Protein AF-A0A0H3DL62-F1 (afdb_monomer_lite)

Radius of gyration: 13.91 Å; chains: 1; bounding box: 30×28×29 Å

Foldseek 3Di:
DDDDDDPVRVVVLVVQCVVPVDDSVVSVVVVVVVVVVQVVQVVVVHWDWDQDPVRDIDTDDDD

pLDDT: mean 93.87, std 6.19, range [60.59, 98.31]

Structure (mmCIF, N/CA/C/O backbone):
data_AF-A0A0H3DL62-F1
#
_entry.id   AF-A0A0H3DL62-F1
#
loop_
_atom_site.group_PDB
_atom_site.id
_atom_site.type_symbol
_atom_site.label_atom_id
_atom_site.label_alt_id
_atom_site.label_comp_id
_atom_site.label_asym_id
_atom_site.label_entity_id
_atom_site.label_seq_id
_atom_site.pdbx_PDB_ins_code
_atom_site.Cartn_x
_atom_site.Cartn_y
_atom_site.Cartn_z
_atom_site.occupancy
_atom_site.B_iso_or_equiv
_atom_site.auth_seq_id
_atom_site.auth_comp_id
_atom_site.auth_asym_id
_atom_site.auth_atom_id
_atom_site.pdbx_PDB_model_num
ATOM 1 N N . MET A 1 1 ? 16.727 -12.862 -9.103 1.00 76.12 1 MET A N 1
ATOM 2 C CA . MET A 1 1 ? 15.268 -13.028 -9.275 1.00 76.12 1 MET A CA 1
ATOM 3 C C . MET A 1 1 ? 14.758 -11.851 -10.086 1.00 7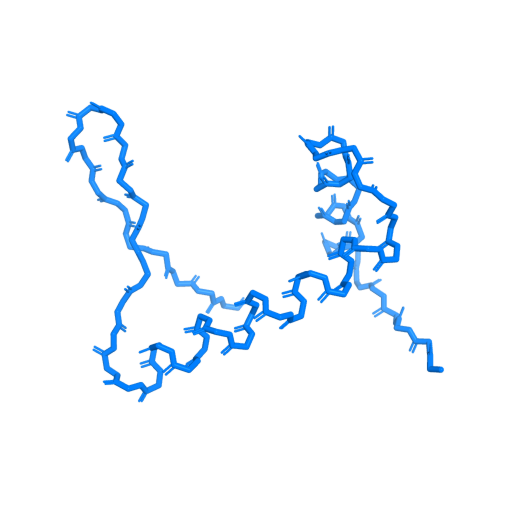6.12 1 MET A C 1
ATOM 5 O O . MET A 1 1 ? 15.146 -10.732 -9.781 1.00 76.12 1 MET A O 1
ATOM 9 N N . THR A 1 2 ? 13.952 -12.089 -11.115 1.00 81.81 2 THR A N 1
ATOM 10 C CA . THR A 1 2 ? 13.290 -11.046 -11.912 1.00 81.81 2 THR A CA 1
ATOM 11 C C . THR A 1 2 ? 11.785 -11.124 -11.674 1.00 81.81 2 THR A C 1
ATOM 13 O O . THR A 1 2 ? 11.234 -12.218 -11.579 1.00 81.81 2 THR A O 1
ATOM 16 N N . VAL A 1 3 ? 11.127 -9.970 -11.538 1.00 84.50 3 VAL A N 1
ATOM 17 C CA . VAL A 1 3 ? 9.676 -9.881 -11.322 1.00 84.50 3 VAL A CA 1
ATOM 18 C C . VAL A 1 3 ? 9.052 -9.243 -12.552 1.00 84.50 3 VAL A C 1
ATOM 20 O O . VAL A 1 3 ? 9.409 -8.127 -12.924 1.00 84.50 3 VAL A O 1
ATOM 23 N N . ASN A 1 4 ? 8.117 -9.950 -13.180 1.00 92.88 4 ASN A N 1
ATOM 24 C CA . ASN A 1 4 ? 7.366 -9.420 -14.310 1.00 92.88 4 ASN A CA 1
ATOM 25 C C . ASN A 1 4 ? 6.110 -8.721 -13.791 1.00 92.88 4 ASN A C 1
ATOM 27 O O . ASN A 1 4 ? 5.245 -9.353 -13.185 1.00 92.88 4 ASN A O 1
ATOM 31 N N . LEU A 1 5 ? 6.012 -7.413 -14.023 1.00 93.88 5 LEU A N 1
ATOM 32 C CA . LEU A 1 5 ? 4.871 -6.614 -13.590 1.00 93.88 5 LEU A CA 1
ATOM 33 C C . LEU A 1 5 ? 3.812 -6.558 -14.689 1.00 93.88 5 LEU A C 1
ATOM 35 O O . LEU A 1 5 ? 4.093 -6.180 -15.825 1.00 93.88 5 LEU A O 1
ATOM 39 N N . VAL A 1 6 ? 2.564 -6.863 -14.330 1.00 96.06 6 VAL A N 1
ATOM 40 C CA . VAL A 1 6 ? 1.417 -6.549 -15.190 1.00 96.06 6 VAL A CA 1
ATOM 41 C C . VAL A 1 6 ? 1.294 -5.025 -15.367 1.00 96.06 6 VAL A C 1
ATOM 43 O O . VAL A 1 6 ? 1.716 -4.274 -14.480 1.00 96.06 6 VAL A O 1
ATOM 46 N N . PRO A 1 7 ? 0.664 -4.518 -16.446 1.00 97.12 7 PRO A N 1
ATOM 47 C CA . PRO A 1 7 ? 0.619 -3.079 -16.724 1.00 97.12 7 PRO A CA 1
ATOM 48 C C . PRO A 1 7 ? 0.086 -2.218 -15.568 1.00 97.12 7 PRO A C 1
ATOM 50 O O . PRO A 1 7 ? 0.573 -1.113 -15.339 1.00 97.12 7 PRO A O 1
ATOM 53 N N . ARG A 1 8 ? -0.896 -2.723 -14.806 1.00 94.56 8 ARG A N 1
ATOM 54 C CA . ARG A 1 8 ? -1.430 -2.028 -13.621 1.00 94.56 8 ARG A CA 1
ATOM 55 C C . ARG A 1 8 ? -0.386 -1.909 -12.506 1.00 94.56 8 ARG A C 1
ATOM 57 O O . ARG A 1 8 ? -0.260 -0.836 -11.928 1.00 94.56 8 ARG A O 1
ATOM 64 N N . ALA A 1 9 ? 0.372 -2.973 -12.243 1.00 94.88 9 ALA A N 1
ATOM 65 C CA . ALA A 1 9 ? 1.429 -2.977 -11.237 1.00 94.88 9 ALA A CA 1
ATOM 66 C C . ALA A 1 9 ? 2.606 -2.081 -11.651 1.00 94.88 9 ALA A C 1
ATOM 68 O O . ALA A 1 9 ? 3.140 -1.363 -10.815 1.00 94.88 9 ALA A O 1
ATOM 69 N N . SER A 1 10 ? 2.951 -2.040 -12.945 1.00 96.62 10 SER A N 1
ATOM 70 C CA . SER A 1 10 ? 3.972 -1.111 -13.450 1.00 96.62 10 SER A CA 1
ATOM 71 C C . SER A 1 10 ? 3.582 0.349 -13.213 1.00 96.62 10 SER A C 1
ATOM 73 O O . SER A 1 10 ? 4.386 1.119 -12.702 1.00 96.62 10 SER A O 1
ATOM 75 N N . ARG A 1 11 ? 2.332 0.729 -13.516 1.00 97.50 11 ARG A N 1
ATOM 76 C CA . ARG A 1 11 ? 1.847 2.096 -13.256 1.00 97.50 11 ARG A CA 1
ATOM 77 C C . ARG A 1 11 ? 1.804 2.428 -11.765 1.00 97.50 11 ARG A C 1
ATOM 79 O O . ARG A 1 11 ? 2.114 3.551 -11.385 1.00 97.50 11 ARG A O 1
ATOM 86 N N . ALA A 1 12 ? 1.425 1.463 -10.928 1.00 96.50 12 ALA A N 1
ATOM 87 C CA . ALA A 1 12 ? 1.443 1.636 -9.479 1.00 96.50 12 ALA A CA 1
ATOM 88 C C . ALA A 1 12 ? 2.872 1.846 -8.952 1.00 96.50 12 ALA A C 1
ATOM 90 O O . ALA A 1 12 ? 3.076 2.717 -8.112 1.00 96.50 12 ALA A O 1
ATOM 91 N N . LEU A 1 13 ? 3.854 1.111 -9.487 1.00 97.06 13 LEU A N 1
ATOM 92 C CA . LEU A 1 13 ? 5.270 1.302 -9.172 1.00 97.06 13 LEU A CA 1
ATOM 93 C C . LEU A 1 13 ? 5.741 2.708 -9.557 1.00 97.06 13 LEU A C 1
ATOM 95 O O . LEU A 1 13 ? 6.319 3.394 -8.721 1.00 97.06 13 LEU A O 1
ATOM 99 N N . ASP A 1 14 ? 5.460 3.156 -10.782 1.00 97.88 14 ASP A N 1
ATOM 100 C CA . ASP A 1 14 ? 5.866 4.494 -11.230 1.00 97.88 14 ASP A CA 1
ATOM 101 C C . ASP A 1 14 ? 5.226 5.594 -10.362 1.00 97.88 14 ASP A C 1
ATOM 103 O O . ASP A 1 14 ? 5.909 6.530 -9.948 1.00 97.88 14 ASP A O 1
ATOM 107 N N . ARG A 1 15 ? 3.946 5.444 -9.992 1.00 98.06 15 ARG A N 1
ATOM 108 C CA . ARG A 1 15 ? 3.266 6.388 -9.094 1.00 98.06 15 ARG A CA 1
ATOM 109 C C . ARG A 1 15 ? 3.852 6.386 -7.681 1.00 98.06 15 ARG A C 1
ATOM 111 O O . ARG A 1 15 ? 3.977 7.443 -7.071 1.00 98.06 15 ARG A O 1
ATOM 118 N N . ALA A 1 16 ? 4.186 5.218 -7.141 1.00 97.62 16 ALA A N 1
ATOM 119 C CA . ALA A 1 16 ? 4.780 5.113 -5.814 1.00 97.62 16 ALA A CA 1
ATOM 120 C C . ALA A 1 16 ? 6.180 5.744 -5.774 1.00 97.62 16 ALA A C 1
ATOM 122 O O . ALA A 1 16 ? 6.479 6.478 -4.836 1.00 97.62 16 ALA A O 1
ATOM 123 N N . VAL A 1 17 ? 6.993 5.537 -6.813 1.00 98.25 17 VAL A N 1
ATOM 124 C CA . VAL A 1 17 ? 8.290 6.214 -6.982 1.00 98.25 17 VAL A CA 1
ATOM 125 C C . VAL A 1 17 ? 8.109 7.730 -7.027 1.00 98.25 17 VAL A C 1
ATOM 127 O O . VAL A 1 17 ? 8.798 8.446 -6.310 1.00 98.25 17 VAL A O 1
ATOM 130 N N . GLU A 1 18 ? 7.148 8.231 -7.805 1.00 98.31 18 GLU A N 1
ATOM 131 C CA . GLU A 1 18 ? 6.863 9.670 -7.893 1.00 98.31 18 GLU A CA 1
ATOM 132 C C . GLU A 1 18 ? 6.448 10.271 -6.538 1.00 98.31 18 GLU A C 1
ATOM 134 O O . GLU A 1 18 ? 6.885 11.361 -6.179 1.00 98.31 18 GLU A O 1
ATOM 139 N N . LEU A 1 19 ? 5.617 9.558 -5.773 1.00 97.81 19 LEU A N 1
ATOM 140 C CA . LEU A 1 19 ? 5.115 10.018 -4.476 1.00 97.81 19 LEU A CA 1
ATOM 141 C C . LEU A 1 19 ? 6.163 9.986 -3.360 1.00 97.81 19 LEU A C 1
ATOM 143 O O . LEU A 1 19 ? 6.079 10.782 -2.429 1.00 97.81 19 LEU A O 1
ATOM 147 N N . THR A 1 20 ? 7.094 9.034 -3.412 1.00 96.94 20 THR A N 1
ATOM 148 C CA . THR A 1 20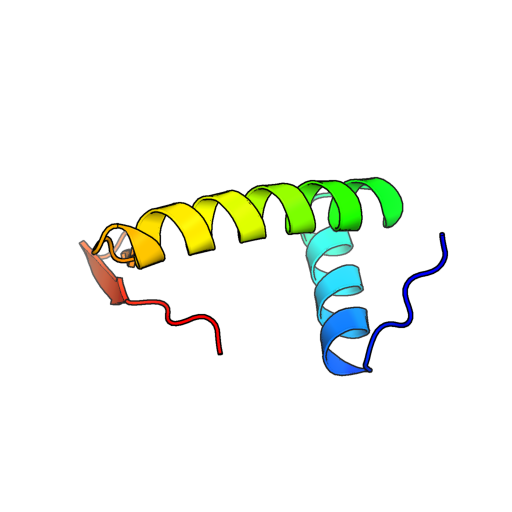 ? 8.028 8.759 -2.306 1.00 96.94 20 THR A CA 1
ATOM 149 C C . THR A 1 20 ? 9.447 9.243 -2.578 1.00 96.94 20 THR A C 1
ATOM 151 O O . THR A 1 20 ? 10.186 9.499 -1.632 1.00 96.94 20 THR A O 1
ATOM 154 N N . GLY A 1 21 ? 9.839 9.366 -3.849 1.00 97.69 21 GLY A N 1
ATOM 155 C CA . GLY A 1 21 ? 11.227 9.582 -4.257 1.00 97.69 21 GLY A CA 1
ATOM 1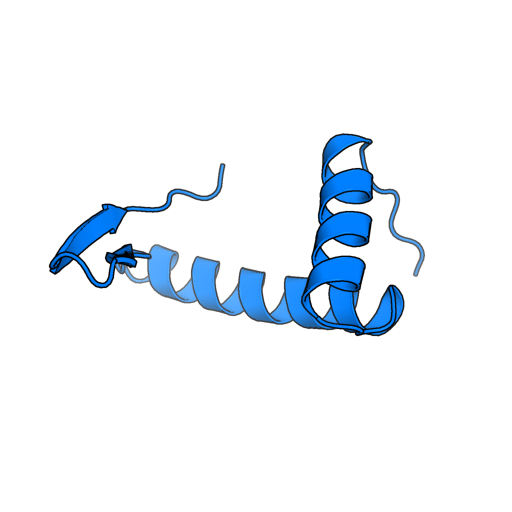56 C C . GLY A 1 21 ? 12.120 8.340 -4.134 1.00 97.69 21 GLY A C 1
ATOM 157 O O . GLY A 1 21 ? 13.317 8.436 -4.402 1.00 97.69 21 GLY A O 1
ATOM 158 N N . ASP A 1 22 ? 11.568 7.186 -3.745 1.00 97.94 22 ASP A N 1
ATOM 159 C CA . ASP A 1 22 ? 12.316 5.933 -3.622 1.00 97.94 22 ASP A CA 1
ATOM 160 C C . ASP A 1 22 ? 12.752 5.403 -5.003 1.00 97.94 22 ASP A C 1
ATOM 162 O O . ASP A 1 22 ? 12.113 5.650 -6.029 1.00 97.94 22 ASP A O 1
ATOM 166 N N . SER A 1 23 ? 13.827 4.608 -5.049 1.00 98.06 23 SER A N 1
ATOM 167 C CA . SER A 1 23 ? 14.182 3.879 -6.271 1.00 98.06 23 SER A CA 1
ATOM 168 C C . SER A 1 23 ? 13.153 2.780 -6.568 1.00 98.06 23 SER A C 1
ATOM 170 O O . SER A 1 23 ? 12.542 2.232 -5.654 1.00 98.06 23 SER A O 1
ATOM 172 N N . LYS A 1 24 ? 13.010 2.360 -7.837 1.00 95.81 24 LYS A N 1
ATOM 173 C CA . LYS A 1 24 ? 12.109 1.242 -8.202 1.00 95.81 24 LYS A CA 1
ATOM 174 C C . LYS A 1 24 ? 12.382 -0.026 -7.384 1.00 95.81 24 LYS A C 1
ATOM 176 O O . LYS A 1 24 ? 11.446 -0.722 -6.996 1.00 95.81 24 LYS A O 1
ATOM 181 N N . THR A 1 25 ? 13.655 -0.317 -7.121 1.00 95.62 25 THR A N 1
ATOM 182 C CA . THR A 1 25 ? 14.073 -1.466 -6.310 1.00 95.62 25 THR A CA 1
ATOM 183 C C . THR A 1 25 ? 13.608 -1.319 -4.864 1.00 95.62 25 THR A C 1
ATOM 185 O O . THR A 1 25 ? 13.019 -2.252 -4.318 1.00 95.62 25 THR A O 1
ATOM 188 N N . ASP A 1 26 ? 13.814 -0.148 -4.259 1.00 96.81 26 ASP A N 1
ATOM 189 C CA . ASP A 1 26 ? 13.397 0.113 -2.878 1.00 96.81 26 ASP A CA 1
ATOM 190 C C . ASP A 1 26 ? 11.876 0.094 -2.744 1.00 96.81 26 ASP A C 1
ATOM 192 O O . ASP A 1 26 ? 11.349 -0.523 -1.819 1.00 96.81 26 ASP A O 1
ATOM 196 N N . THR A 1 27 ? 11.160 0.671 -3.713 1.00 97.19 27 THR A N 1
ATOM 197 C CA . THR A 1 27 ? 9.698 0.634 -3.765 1.00 97.19 27 THR A CA 1
ATOM 198 C C . THR A 1 27 ? 9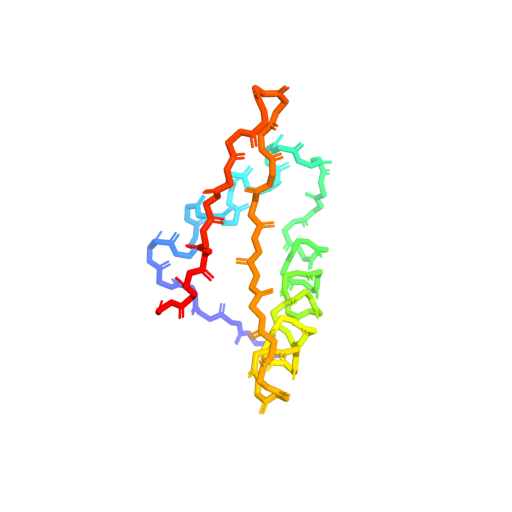.169 -0.798 -3.833 1.00 97.19 27 THR A C 1
ATOM 200 O O . THR A 1 27 ? 8.259 -1.133 -3.079 1.00 97.19 27 THR A O 1
ATOM 203 N N . ILE A 1 28 ? 9.734 -1.669 -4.682 1.00 95.31 28 ILE A N 1
ATOM 204 C CA . ILE A 1 28 ? 9.313 -3.080 -4.766 1.00 95.31 28 ILE A CA 1
ATOM 205 C C . ILE A 1 28 ? 9.585 -3.807 -3.445 1.00 95.31 28 ILE A C 1
ATOM 207 O O . ILE A 1 28 ? 8.701 -4.488 -2.926 1.00 95.31 28 ILE A O 1
ATOM 211 N N . ASN A 1 29 ? 10.782 -3.643 -2.878 1.00 94.31 29 ASN A N 1
ATOM 212 C CA . ASN A 1 29 ? 11.144 -4.293 -1.618 1.00 94.31 29 ASN A CA 1
ATOM 213 C C . ASN A 1 29 ? 10.228 -3.848 -0.470 1.00 94.31 29 ASN A C 1
ATOM 215 O O . ASN A 1 29 ? 9.732 -4.682 0.289 1.00 94.31 29 ASN A O 1
ATOM 219 N N . ARG A 1 30 ? 9.956 -2.542 -0.369 1.00 95.81 30 ARG A N 1
ATOM 220 C CA . ARG A 1 30 ? 9.049 -1.976 0.633 1.00 95.81 30 ARG A CA 1
ATOM 221 C C . ARG A 1 30 ? 7.607 -2.431 0.412 1.00 95.81 30 ARG A C 1
ATOM 223 O O . ARG A 1 30 ? 6.944 -2.789 1.380 1.00 95.81 30 ARG A O 1
ATOM 230 N N . ALA A 1 31 ? 7.134 -2.481 -0.834 1.00 94.88 31 ALA A N 1
ATOM 231 C CA . ALA A 1 31 ? 5.789 -2.953 -1.156 1.00 94.88 31 ALA A CA 1
ATOM 232 C C . ALA A 1 31 ? 5.565 -4.407 -0.714 1.00 94.88 31 ALA A C 1
ATOM 234 O O . ALA A 1 31 ? 4.516 -4.704 -0.151 1.00 94.88 31 ALA A O 1
ATOM 235 N N . LEU A 1 32 ? 6.551 -5.293 -0.899 1.00 94.62 32 LEU A N 1
ATOM 236 C CA . LEU A 1 32 ? 6.466 -6.686 -0.441 1.00 94.62 32 LEU A CA 1
ATOM 237 C C . LEU A 1 32 ? 6.376 -6.793 1.086 1.00 94.62 32 LEU A C 1
ATOM 239 O O . LEU A 1 32 ? 5.568 -7.565 1.598 1.00 94.62 32 LEU A O 1
ATOM 243 N N . GLN A 1 33 ? 7.174 -6.006 1.813 1.00 96.44 33 GLN A N 1
ATOM 244 C CA . GLN A 1 33 ? 7.131 -5.976 3.280 1.00 96.44 33 GLN A CA 1
ATOM 245 C C . GLN A 1 33 ? 5.778 -5.468 3.789 1.00 96.44 33 GLN A C 1
ATOM 247 O O . GLN A 1 33 ? 5.175 -6.087 4.661 1.00 96.44 33 GLN A O 1
ATOM 252 N N . VAL A 1 34 ? 5.279 -4.369 3.214 1.00 95.38 34 VAL A N 1
ATOM 253 C CA . VAL A 1 34 ? 3.968 -3.805 3.561 1.00 95.38 34 VAL A CA 1
ATOM 254 C C . VAL A 1 34 ? 2.853 -4.802 3.247 1.00 95.38 34 VAL A C 1
ATOM 256 O O . VAL A 1 34 ? 2.011 -5.045 4.103 1.00 95.38 34 VAL A O 1
ATOM 259 N N . TYR A 1 35 ? 2.872 -5.427 2.066 1.00 94.06 35 TYR A N 1
ATOM 260 C CA . TYR A 1 35 ? 1.882 -6.432 1.682 1.00 94.06 35 TYR A CA 1
ATOM 261 C C . TYR A 1 35 ? 1.834 -7.594 2.683 1.00 94.06 35 TYR A C 1
ATOM 263 O O . TYR A 1 35 ? 0.758 -7.937 3.161 1.00 94.06 35 TYR A O 1
ATOM 271 N N . ALA A 1 36 ? 2.993 -8.130 3.080 1.00 96.12 36 ALA A N 1
ATOM 272 C CA . ALA A 1 36 ? 3.065 -9.209 4.063 1.00 96.12 36 ALA A CA 1
ATOM 273 C C . ALA A 1 36 ? 2.453 -8.822 5.422 1.00 96.12 36 ALA A C 1
ATOM 275 O O . ALA A 1 36 ? 1.698 -9.602 5.996 1.00 96.12 36 ALA A O 1
ATOM 276 N N . VAL A 1 37 ? 2.733 -7.610 5.917 1.00 95.56 37 VAL A N 1
ATOM 277 C CA . VAL A 1 37 ? 2.174 -7.112 7.188 1.00 95.56 37 VAL A CA 1
ATOM 278 C C . VAL A 1 37 ? 0.653 -6.963 7.114 1.00 95.56 37 VAL A C 1
ATOM 280 O O . VAL A 1 37 ? -0.052 -7.321 8.058 1.00 95.56 37 VAL A O 1
ATOM 283 N N . LEU A 1 38 ? 0.137 -6.437 6.000 1.00 94.94 38 LEU A N 1
ATOM 284 C CA . LEU A 1 38 ? -1.300 -6.234 5.810 1.00 94.94 38 LEU A CA 1
ATOM 285 C C . LEU A 1 38 ? -2.043 -7.571 5.715 1.00 94.94 38 LEU A C 1
ATOM 287 O O . LEU A 1 38 ? -3.054 -7.750 6.393 1.00 94.94 38 LEU A O 1
ATOM 291 N N . GLU A 1 39 ? -1.519 -8.522 4.941 1.00 94.56 39 GLU A N 1
ATOM 292 C CA . GLU A 1 39 ? -2.081 -9.873 4.837 1.00 94.56 39 GLU A CA 1
ATOM 293 C C . GLU A 1 39 ? -2.063 -10.600 6.186 1.00 94.56 39 GLU A C 1
ATOM 295 O O . GLU A 1 39 ? -3.053 -11.220 6.576 1.00 94.56 39 GLU A O 1
ATOM 300 N N . GLU A 1 40 ? -0.979 -10.478 6.959 1.00 95.12 40 GLU A N 1
ATOM 301 C CA . GLU A 1 40 ? -0.911 -11.066 8.296 1.00 95.12 40 GLU A CA 1
ATOM 302 C C . GLU A 1 40 ? -1.990 -10.484 9.222 1.00 95.12 40 GLU A C 1
ATOM 304 O O . GLU A 1 40 ? -2.689 -11.241 9.903 1.00 95.12 40 GLU A O 1
ATOM 309 N N . ALA A 1 41 ? -2.170 -9.160 9.224 1.00 94.38 41 ALA A N 1
ATOM 310 C CA . ALA A 1 41 ? -3.194 -8.497 10.027 1.00 94.38 41 ALA A CA 1
ATOM 311 C C . ALA A 1 41 ? -4.610 -8.965 9.650 1.00 94.38 41 ALA A C 1
ATOM 313 O O . ALA A 1 41 ? -5.397 -9.309 10.534 1.00 94.38 41 ALA A O 1
ATOM 314 N N . VAL A 1 42 ? -4.914 -9.041 8.350 1.00 94.00 42 VAL A N 1
ATOM 315 C CA . VAL A 1 42 ? -6.217 -9.505 7.849 1.00 94.00 42 VAL A CA 1
ATOM 316 C C . VAL A 1 42 ? -6.445 -10.982 8.177 1.00 94.00 42 VAL A C 1
ATOM 318 O O . VAL A 1 42 ? -7.516 -11.347 8.661 1.00 94.00 42 VAL A O 1
ATOM 321 N N . SER A 1 43 ? -5.431 -11.836 8.011 1.00 94.56 43 SER A N 1
ATOM 322 C CA . SER A 1 43 ? -5.531 -13.274 8.311 1.00 94.56 43 SER A CA 1
ATOM 323 C C . SER A 1 43 ? -5.854 -13.569 9.782 1.00 94.56 43 SER A C 1
ATOM 325 O O . SER A 1 43 ? -6.461 -14.590 10.099 1.00 94.56 43 SER A O 1
ATOM 327 N N . LYS A 1 44 ? -5.492 -12.650 10.686 1.00 96.50 44 LYS A N 1
ATOM 328 C CA . LYS A 1 44 ? -5.774 -12.718 12.127 1.00 96.50 44 LYS A CA 1
ATOM 329 C C . LYS A 1 44 ? -7.132 -12.113 12.509 1.00 96.50 44 LYS A C 1
ATOM 331 O O . LYS A 1 44 ? -7.409 -11.948 13.694 1.00 96.50 44 LYS A O 1
ATOM 336 N N . GLY A 1 45 ? -7.976 -11.794 11.526 1.00 95.62 45 GLY A N 1
ATOM 337 C CA . GLY A 1 45 ? -9.296 -11.190 11.722 1.00 95.62 45 GLY A CA 1
ATOM 338 C C . GLY A 1 45 ? -9.275 -9.667 11.873 1.00 95.62 45 GLY A C 1
ATOM 339 O O . GLY A 1 45 ? -10.266 -9.094 12.317 1.00 95.62 45 GLY A O 1
ATOM 340 N N . GLY A 1 46 ? -8.156 -9.014 11.546 1.00 94.81 46 GLY A N 1
ATOM 341 C CA . GLY A 1 46 ? -8.055 -7.558 11.497 1.00 94.81 46 GLY A CA 1
ATOM 342 C C . GLY A 1 46 ? -8.609 -6.962 10.200 1.00 94.81 46 GLY A C 1
ATOM 343 O O . GLY A 1 46 ? -8.870 -7.663 9.224 1.00 94.81 46 GLY A O 1
ATOM 344 N N . GLU A 1 47 ? -8.737 -5.637 10.178 1.00 94.94 47 GLU A N 1
ATOM 345 C CA . GLU A 1 47 ? -9.151 -4.864 9.003 1.00 94.94 47 GLU A CA 1
ATOM 346 C C . GLU A 1 47 ? -8.169 -3.714 8.750 1.00 94.94 47 GLU A C 1
ATOM 348 O O 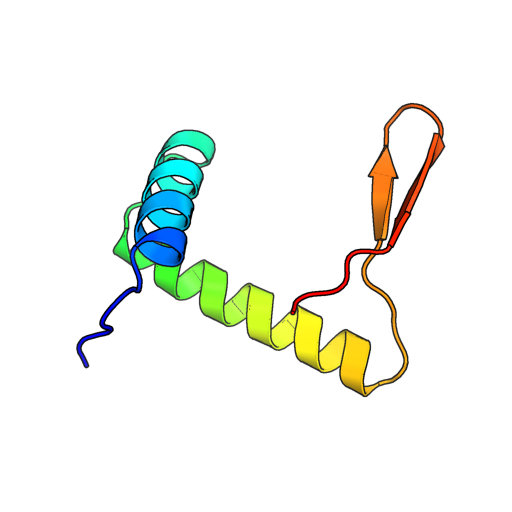. GLU A 1 47 ? -7.588 -3.155 9.684 1.00 94.94 47 GLU A O 1
ATOM 353 N N . VAL A 1 48 ? -7.991 -3.345 7.480 1.00 94.19 48 VAL A N 1
ATOM 354 C CA . VAL A 1 48 ? -7.169 -2.198 7.077 1.00 94.19 48 VAL A CA 1
ATOM 355 C C . VAL A 1 48 ? -8.093 -1.025 6.784 1.00 94.19 48 VAL A C 1
ATOM 357 O O . VAL A 1 48 ? -8.967 -1.120 5.925 1.00 94.19 48 VAL A O 1
ATOM 360 N N . VAL A 1 49 ? -7.900 0.084 7.499 1.00 95.25 49 VAL A N 1
ATOM 361 C CA . VAL A 1 49 ? -8.783 1.255 7.437 1.00 95.25 49 VAL A CA 1
ATOM 362 C C . VAL A 1 49 ? -7.975 2.507 7.119 1.00 95.25 49 VAL A C 1
ATOM 364 O O . VAL A 1 49 ? -6.996 2.810 7.803 1.00 95.25 49 VAL A O 1
ATOM 367 N N . ILE A 1 50 ? -8.408 3.265 6.113 1.00 95.00 50 ILE A N 1
ATOM 368 C CA . ILE A 1 50 ? -7.937 4.632 5.882 1.00 95.00 50 ILE A CA 1
ATOM 369 C C . ILE A 1 50 ? -8.817 5.570 6.699 1.00 95.00 50 ILE A C 1
ATOM 371 O O . ILE A 1 50 ? -10.036 5.590 6.549 1.00 95.00 50 ILE A O 1
ATOM 375 N N . ARG A 1 51 ? -8.191 6.355 7.578 1.00 96.38 51 ARG A N 1
ATOM 376 C CA . ARG A 1 51 ? -8.863 7.412 8.335 1.00 96.38 51 ARG A CA 1
ATOM 377 C C . ARG A 1 51 ? -8.573 8.755 7.684 1.00 96.38 51 ARG A C 1
ATOM 379 O O . ARG A 1 51 ? -7.425 9.198 7.668 1.00 96.38 51 ARG A O 1
ATOM 386 N N . HIS A 1 52 ? -9.611 9.407 7.181 1.00 94.88 52 HIS A N 1
ATOM 387 C CA . HIS A 1 52 ? -9.506 10.744 6.616 1.00 94.88 52 HIS A CA 1
ATOM 388 C C . HIS A 1 52 ? -9.482 11.800 7.722 1.00 94.88 52 HIS A C 1
ATOM 390 O O . HIS A 1 52 ? -10.011 11.604 8.818 1.00 94.88 52 HIS A O 1
ATOM 396 N N . SER A 1 53 ? -8.892 12.957 7.427 1.00 94.00 53 SER A N 1
ATOM 397 C CA . SER A 1 53 ? -8.880 14.100 8.348 1.00 94.00 53 SER A CA 1
ATOM 398 C C . SER A 1 53 ? -10.281 14.653 8.639 1.00 94.00 53 SER A C 1
ATOM 400 O O . SER A 1 53 ? -10.462 15.294 9.670 1.00 94.00 53 SER A O 1
ATOM 402 N N . SER A 1 54 ? -11.269 14.374 7.777 1.00 93.44 54 SER A N 1
ATOM 403 C CA . SER A 1 54 ? -12.688 14.685 8.007 1.00 93.44 54 SER A CA 1
ATOM 404 C C . SER A 1 54 ? -13.317 13.868 9.140 1.00 93.44 54 SER A C 1
ATOM 406 O O . SER A 1 54 ? -14.377 14.238 9.634 1.00 93.44 54 SER A O 1
ATOM 408 N N . GLY A 1 55 ? -12.676 12.772 9.561 1.00 92.69 55 GLY A N 1
ATOM 409 C CA . GLY A 1 55 ? -13.228 11.802 10.507 1.00 92.69 55 GLY A CA 1
ATOM 410 C C . GLY A 1 55 ? -13.854 10.577 9.838 1.00 92.69 55 GLY A C 1
ATOM 411 O O . GLY A 1 55 ? -14.083 9.580 10.525 1.00 92.69 55 GLY A O 1
ATOM 412 N N . ASP A 1 56 ? -14.057 10.612 8.518 1.00 95.00 56 ASP A N 1
ATOM 413 C CA . ASP A 1 56 ? -14.567 9.473 7.754 1.00 95.00 56 ASP A CA 1
ATOM 414 C C . ASP A 1 56 ? -13.539 8.336 7.693 1.00 95.00 56 ASP A C 1
ATOM 416 O O . ASP A 1 56 ? -12.320 8.556 7.704 1.00 95.00 56 ASP A O 1
ATOM 420 N N . GLN A 1 57 ? -14.042 7.104 7.629 1.00 96.62 57 GLN A N 1
ATOM 421 C CA . GLN A 1 57 ? -13.231 5.893 7.559 1.00 96.62 57 GLN A CA 1
ATOM 422 C C . GLN A 1 57 ? -13.639 5.038 6.364 1.00 96.62 57 GLN A C 1
ATOM 424 O O . GLN A 1 57 ? -14.825 4.803 6.138 1.00 96.62 57 GLN A O 1
ATOM 429 N N . GLU A 1 58 ? -12.643 4.542 5.635 1.00 95.19 58 GLU A N 1
ATOM 430 C CA . GLU A 1 58 ? -12.820 3.632 4.506 1.00 95.19 58 GLU A CA 1
ATOM 431 C C . GLU A 1 58 ? -12.077 2.319 4.775 1.00 95.19 58 GLU A C 1
ATOM 433 O O . GLU A 1 58 ? -10.872 2.319 5.039 1.00 95.19 58 GLU A O 1
ATOM 438 N N . VAL A 1 59 ? -12.792 1.190 4.705 1.00 93.12 59 VAL A N 1
ATOM 439 C CA . VAL A 1 59 ? -12.182 -0.144 4.794 1.00 93.12 59 VAL A CA 1
ATOM 440 C C . VAL A 1 59 ? -11.587 -0.506 3.441 1.00 93.12 59 VAL A C 1
ATOM 442 O O . VAL A 1 59 ? -12.299 -0.590 2.439 1.00 93.12 59 VAL A O 1
ATOM 445 N N . ILE A 1 60 ? -10.289 -0.786 3.424 1.00 92.69 60 ILE A N 1
ATOM 446 C CA . ILE A 1 60 ? -9.571 -1.189 2.221 1.00 92.69 60 ILE A CA 1
ATOM 447 C C . ILE A 1 60 ? -9.499 -2.706 2.162 1.00 92.69 60 ILE A C 1
ATOM 449 O O . ILE A 1 60 ? -8.980 -3.365 3.062 1.00 92.69 60 ILE A O 1
ATOM 453 N N . ARG A 1 61 ? -9.997 -3.259 1.055 1.00 84.44 61 ARG A N 1
ATOM 454 C CA . ARG A 1 61 ? -9.815 -4.666 0.702 1.00 84.44 61 ARG A CA 1
ATOM 455 C C . ARG A 1 61 ? -8.819 -4.751 -0.443 1.00 84.44 61 ARG A C 1
ATOM 457 O O . ARG A 1 61 ? -9.064 -4.209 -1.519 1.00 84.44 61 ARG A O 1
ATOM 464 N N . PHE A 1 62 ? -7.697 -5.412 -0.195 1.00 74.94 62 PHE A N 1
ATOM 465 C CA . PHE A 1 62 ? -6.752 -5.779 -1.242 1.00 74.94 62 PHE A CA 1
ATOM 466 C C . PHE A 1 62 ? -7.354 -6.978 -1.995 1.00 74.94 62 PHE A C 1
ATOM 468 O O . PHE A 1 62 ? -7.755 -7.951 -1.359 1.00 74.94 62 PHE A O 1
ATOM 475 N N . VAL A 1 63 ? -7.522 -6.855 -3.317 1.00 60.59 63 VAL A N 1
ATOM 476 C CA . VAL A 1 63 ? -8.135 -7.863 -4.209 1.00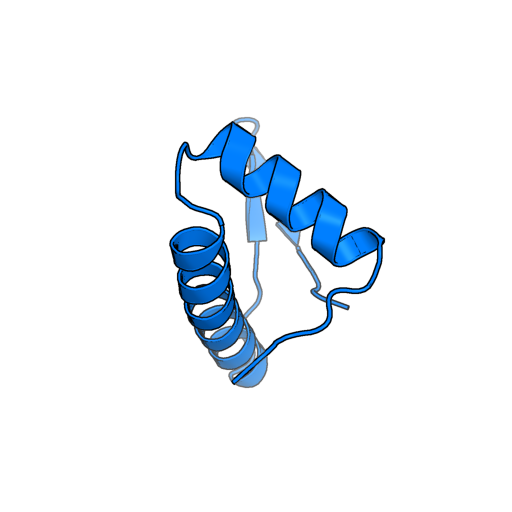 60.59 63 VAL A CA 1
ATOM 477 C C . VAL A 1 63 ? -7.160 -8.228 -5.315 1.00 60.59 63 VAL A C 1
ATOM 479 O O . VAL A 1 63 ? -6.502 -7.287 -5.825 1.00 60.59 63 VAL A O 1
#

Secondary structure (DSSP, 8-state):
---PPPHHHHHHHHHHHHHH---HHHHHHHHHHHHHHHHHHHHTT--EEEEPTTS-EEEE---

Sequence (63 aa):
MTVNLVPRASRALDRAVELTGDSKTDTINRALQVYAVLEEAVSKGGEVVIRHSSGDQEVIRFV

Organism: Amycolatopsis mediterranei (strain U-32) (NCBI:txid749927)